Protein AF-A0A821KRT6-F1 (afdb_monomer)

Solvent-accessible surface area (backbone atoms only — not comparable to full-atom values): 7847 Å² total; per-residue (Å²): 135,76,73,65,63,66,62,57,63,78,70,37,69,64,59,55,32,53,51,30,45,53,56,35,72,54,85,72,50,73,68,55,50,52,53,50,56,75,49,37,82,81,49,46,85,54,36,66,43,65,67,27,35,55,18,51,53,44,36,50,54,53,40,45,73,77,43,44,87,40,69,76,49,34,55,54,50,50,51,45,51,51,52,55,52,44,36,37,49,70,65,33,62,65,54,58,58,54,59,61,62,64,67,74,78,72,84,89,86,88,85,86,85,86,82,83,89,85,83,87,85,81,87,83,79,89,130

Secondary structure (DSSP, 8-state):
--HHHHHHHTT-HHHHHHHHHHHHTS---HHHHHHHHHTGGGTGGGTTSHHHHHHHHHHHHHHHHHHTTSHHHHHHHHHHHHHHHHHHHHTTHHHHHHHHHHTTS-----------------PPPP-

Nearest PDB structures (foldseek):
  8q7e-assembly1_F  TM=4.252E-01  e=5.285E+00  Homo sapiens
  8q7e-assembly1_B  TM=4.252E-01  e=5.285E+00  Homo sapiens

Mean predicted aligned error: 15.29 Å

Sequence (127 aa):
YYYHHYFYFSNNPRLWRDLAYIMSKLTYNERALKGLLDHYNYYADKLVEDAVYESFITIVNNAKKNLGTKPDLKVVLDELSTRIEQARSSNGILIAVQQAQQKIKQQPKEKSIKTANAQMNFPKILN

Organism: NCBI:txid392032

Structure (mmCIF, N/CA/C/O backbone):
data_AF-A0A821KRT6-F1
#
_entry.id   AF-A0A821KRT6-F1
#
loop_
_atom_site.group_PDB
_atom_site.id
_atom_site.type_symbol
_atom_site.label_atom_id
_atom_site.label_alt_id
_atom_site.label_comp_id
_atom_site.label_asym_id
_atom_site.label_entity_id
_atom_site.label_seq_id
_atom_site.pdbx_PDB_ins_code
_atom_site.Cartn_x
_atom_site.Cartn_y
_atom_site.Cartn_z
_atom_site.occupancy
_atom_site.B_iso_or_equiv
_atom_site.auth_seq_id
_atom_site.auth_comp_id
_atom_site.auth_asym_id
_atom_site.auth_atom_id
_atom_site.pdbx_PDB_model_num
ATOM 1 N N . TYR A 1 1 ? 2.998 16.169 -33.081 1.00 44.19 1 TYR A N 1
ATOM 2 C CA . TYR A 1 1 ? 4.173 15.888 -32.227 1.00 44.19 1 TYR A CA 1
ATOM 3 C C . TYR A 1 1 ? 3.892 15.791 -30.717 1.00 44.19 1 TYR A C 1
ATOM 5 O O . TYR A 1 1 ? 4.835 15.553 -29.981 1.00 44.19 1 TYR A O 1
ATOM 13 N N . TYR A 1 2 ? 2.642 15.862 -30.224 1.00 50.50 2 TYR A N 1
ATOM 14 C CA . TYR A 1 2 ? 2.359 15.782 -28.771 1.00 50.50 2 TYR A CA 1
ATOM 15 C C . TYR A 1 2 ? 1.862 14.417 -28.254 1.00 50.50 2 TYR A C 1
ATOM 17 O O . TYR A 1 2 ? 1.809 14.206 -27.047 1.00 50.50 2 TYR A O 1
ATOM 25 N N . TYR A 1 3 ? 1.555 13.459 -29.134 1.00 45.00 3 TYR A N 1
ATOM 26 C CA . TYR A 1 3 ? 0.986 12.167 -28.719 1.00 45.00 3 TYR A CA 1
ATOM 27 C C . TYR A 1 3 ? 2.015 11.120 -28.279 1.00 45.00 3 TYR A C 1
ATOM 29 O O . TYR A 1 3 ? 1.645 10.137 -27.647 1.00 45.00 3 TYR A O 1
ATOM 37 N N . HIS A 1 4 ? 3.305 11.326 -28.558 1.00 53.06 4 HIS A N 1
ATOM 38 C CA . HIS A 1 4 ? 4.314 10.321 -28.218 1.00 53.06 4 HIS A CA 1
ATOM 39 C C . HIS A 1 4 ? 4.679 10.337 -26.725 1.00 53.06 4 HIS A C 1
ATOM 41 O O . HIS A 1 4 ? 5.008 9.298 -26.168 1.00 53.06 4 HIS A O 1
ATOM 47 N N . HIS A 1 5 ? 4.577 11.484 -26.043 1.00 51.84 5 HIS A N 1
ATOM 48 C CA . HIS A 1 5 ? 5.088 11.619 -24.674 1.00 51.84 5 HIS A CA 1
ATOM 49 C C . HIS A 1 5 ? 4.198 10.935 -23.619 1.00 51.84 5 HIS A C 1
ATOM 51 O O . HIS A 1 5 ? 4.715 10.327 -22.685 1.00 51.84 5 HIS A O 1
ATOM 57 N N . TYR A 1 6 ? 2.873 10.942 -23.802 1.00 49.44 6 TYR A N 1
ATOM 58 C CA . TYR A 1 6 ? 1.950 10.268 -22.880 1.00 49.44 6 TYR A CA 1
ATOM 59 C C . TYR A 1 6 ? 2.098 8.739 -22.907 1.00 49.44 6 TYR A C 1
ATOM 61 O O . TYR A 1 6 ? 1.937 8.092 -21.875 1.00 49.44 6 TYR A O 1
ATOM 69 N N . PHE A 1 7 ? 2.482 8.164 -24.052 1.00 43.84 7 PHE A N 1
ATOM 70 C CA . PHE A 1 7 ? 2.628 6.713 -24.207 1.00 43.84 7 PHE A CA 1
ATOM 71 C C . PHE A 1 7 ? 3.926 6.161 -23.583 1.00 43.84 7 PHE A C 1
ATOM 73 O O . PHE A 1 7 ? 3.967 5.016 -23.142 1.00 43.84 7 PHE A O 1
ATOM 80 N N . TYR A 1 8 ? 4.981 6.981 -23.472 1.00 49.69 8 TYR A N 1
ATOM 81 C CA . TYR A 1 8 ? 6.221 6.600 -22.771 1.00 49.69 8 TYR A CA 1
ATOM 82 C C . TYR A 1 8 ? 6.105 6.662 -21.239 1.00 49.69 8 TYR A C 1
ATOM 84 O O . TYR A 1 8 ? 6.893 6.023 -20.535 1.00 49.69 8 TYR A O 1
ATOM 92 N N . PHE A 1 9 ? 5.135 7.416 -20.712 1.00 48.56 9 PHE A N 1
ATOM 93 C CA . PHE A 1 9 ? 4.913 7.561 -19.271 1.00 48.56 9 PHE A CA 1
ATOM 94 C C . PHE A 1 9 ? 4.197 6.336 -18.678 1.00 48.56 9 PHE A C 1
ATOM 96 O O . PHE A 1 9 ? 4.500 5.905 -17.569 1.00 48.56 9 PHE A O 1
ATOM 103 N N . SER A 1 10 ? 3.298 5.718 -19.450 1.00 51.59 10 SER A N 1
ATOM 104 C CA . SER A 1 10 ? 2.490 4.562 -19.045 1.00 51.59 10 SER A CA 1
ATOM 105 C C . SER A 1 10 ? 3.191 3.207 -19.179 1.00 51.59 10 SER A C 1
ATOM 107 O O . SER A 1 10 ? 2.531 2.189 -19.034 1.00 51.59 10 SER A O 1
ATOM 109 N N . ASN A 1 11 ? 4.492 3.163 -19.480 1.00 56.19 11 ASN A N 1
ATOM 110 C CA . ASN A 1 11 ? 5.261 1.912 -19.566 1.00 56.19 11 ASN A CA 1
ATOM 111 C C . ASN A 1 11 ? 6.668 2.014 -18.958 1.00 56.19 11 ASN A C 1
ATOM 113 O O . ASN A 1 11 ? 7.521 1.165 -19.211 1.00 56.19 11 ASN A O 1
ATOM 117 N N . ASN A 1 12 ? 6.939 3.055 -18.163 1.00 68.75 12 ASN A N 1
ATOM 118 C CA . ASN A 1 12 ? 8.237 3.215 -17.516 1.00 68.75 12 ASN A CA 1
ATOM 119 C C . ASN A 1 12 ? 8.205 2.618 -16.098 1.00 68.75 12 ASN A C 1
ATOM 121 O O . ASN A 1 12 ? 7.735 3.289 -15.176 1.00 68.75 12 ASN A O 1
ATOM 125 N N . PRO A 1 13 ? 8.771 1.416 -15.870 1.00 70.44 13 PRO A N 1
ATOM 126 C CA . PRO A 1 13 ? 8.802 0.798 -14.542 1.00 70.44 13 PRO A CA 1
ATOM 127 C C . PRO A 1 13 ? 9.517 1.664 -13.500 1.00 70.44 13 PRO A C 1
ATOM 129 O O . PRO A 1 13 ? 9.224 1.575 -12.314 1.00 70.44 13 PRO A O 1
ATOM 132 N N . ARG A 1 14 ? 10.413 2.564 -13.929 1.00 80.06 14 ARG A N 1
ATOM 133 C CA . ARG A 1 14 ? 11.028 3.574 -13.055 1.00 80.06 14 ARG A CA 1
ATOM 134 C C . ARG A 1 14 ? 10.001 4.503 -12.408 1.00 80.06 14 ARG A C 1
ATOM 136 O O . ARG A 1 14 ? 10.026 4.645 -11.196 1.00 80.06 14 ARG A O 1
ATOM 143 N N . LEU A 1 15 ? 9.069 5.053 -13.185 1.00 83.25 15 LEU A N 1
ATOM 144 C CA . LEU A 1 15 ? 8.095 6.022 -12.678 1.00 83.25 15 LEU A CA 1
ATOM 145 C C . LEU A 1 15 ? 7.167 5.395 -11.640 1.00 83.25 15 LEU A C 1
ATOM 147 O O . LEU A 1 15 ? 6.909 5.997 -10.605 1.00 83.25 15 LEU A O 1
ATOM 151 N N . TRP A 1 16 ? 6.700 4.169 -11.881 1.00 82.12 16 TRP A N 1
ATOM 152 C CA . TRP A 1 16 ? 5.845 3.473 -10.918 1.00 82.12 16 TRP A CA 1
ATOM 153 C C . TRP A 1 16 ? 6.583 3.124 -9.630 1.00 82.12 16 TRP A C 1
ATOM 155 O O . TRP A 1 16 ? 6.000 3.246 -8.556 1.00 82.12 16 TRP A O 1
ATOM 165 N N . ARG A 1 17 ? 7.866 2.753 -9.716 1.00 86.38 17 ARG A N 1
ATOM 166 C CA . ARG A 1 17 ? 8.709 2.526 -8.534 1.00 86.38 17 ARG A CA 1
ATOM 167 C C . ARG A 1 17 ? 8.929 3.804 -7.739 1.00 86.38 17 ARG A C 1
ATOM 169 O O . ARG A 1 17 ? 8.757 3.786 -6.525 1.00 86.38 17 ARG A O 1
ATOM 176 N N . ASP A 1 18 ? 9.255 4.902 -8.411 1.00 89.06 18 ASP A N 1
ATOM 177 C CA . ASP A 1 18 ? 9.500 6.185 -7.753 1.00 89.06 18 ASP A CA 1
ATOM 178 C C . ASP A 1 18 ? 8.216 6.720 -7.100 1.00 89.06 18 ASP A C 1
ATOM 180 O O . ASP A 1 18 ? 8.238 7.160 -5.951 1.00 89.06 18 ASP A O 1
ATOM 184 N N . LEU A 1 19 ? 7.071 6.601 -7.782 1.00 88.56 19 LEU A N 1
ATOM 185 C CA . LEU A 1 19 ? 5.763 6.945 -7.220 1.00 88.56 19 LEU A CA 1
ATOM 186 C C . LEU A 1 19 ? 5.418 6.070 -6.012 1.00 88.56 19 LEU A C 1
ATOM 188 O O . LEU A 1 19 ? 5.033 6.607 -4.976 1.00 88.56 19 LEU A O 1
ATOM 192 N N . ALA A 1 20 ? 5.598 4.749 -6.102 1.00 89.62 20 ALA A N 1
ATOM 193 C CA . ALA A 1 20 ? 5.359 3.841 -4.981 1.00 89.62 20 ALA A CA 1
ATOM 194 C C . ALA A 1 20 ? 6.261 4.174 -3.783 1.00 89.62 20 ALA A C 1
ATOM 196 O O . ALA A 1 20 ? 5.797 4.220 -2.642 1.00 89.62 20 ALA A O 1
ATOM 197 N N . TYR A 1 21 ? 7.531 4.490 -4.041 1.00 90.62 21 TYR A N 1
ATOM 198 C CA . TYR A 1 21 ? 8.468 4.904 -3.008 1.00 90.62 21 TYR A CA 1
ATOM 199 C C . TYR A 1 21 ? 8.023 6.202 -2.329 1.00 90.62 21 TYR A C 1
ATOM 201 O O . TYR A 1 21 ? 7.981 6.256 -1.100 1.00 90.62 21 TYR A O 1
ATOM 209 N N . ILE A 1 22 ? 7.632 7.227 -3.095 1.00 91.62 22 ILE A N 1
ATOM 210 C CA . ILE A 1 22 ? 7.106 8.482 -2.538 1.00 91.62 22 ILE A CA 1
ATOM 211 C C . ILE A 1 22 ? 5.853 8.203 -1.706 1.00 91.62 22 ILE A C 1
ATOM 213 O O . ILE A 1 22 ? 5.759 8.683 -0.578 1.00 91.62 22 ILE A O 1
ATOM 217 N N . MET A 1 23 ? 4.935 7.372 -2.208 1.00 90.25 23 MET A N 1
ATOM 218 C CA . MET A 1 23 ? 3.738 6.960 -1.473 1.00 90.25 23 MET A CA 1
ATOM 219 C C . MET A 1 23 ? 4.087 6.293 -0.136 1.00 90.25 23 MET A C 1
ATOM 221 O O . MET A 1 23 ? 3.457 6.597 0.872 1.00 90.25 23 MET A O 1
ATOM 225 N N . SER A 1 24 ? 5.150 5.483 -0.072 1.00 91.75 24 SER A N 1
ATOM 226 C CA . SER A 1 24 ? 5.603 4.854 1.182 1.00 91.75 24 SER A CA 1
ATOM 227 C C . SER A 1 24 ? 6.064 5.826 2.268 1.00 91.75 24 SER A C 1
ATOM 229 O O . SER A 1 24 ? 6.056 5.482 3.453 1.00 91.75 24 SER A O 1
ATOM 231 N N . LYS A 1 25 ? 6.452 7.045 1.880 1.00 90.44 25 LYS A N 1
ATOM 232 C CA . LYS A 1 25 ? 6.880 8.111 2.795 1.00 90.44 25 LYS A CA 1
ATOM 233 C C . LYS A 1 25 ? 5.722 8.967 3.302 1.00 90.44 25 LYS A C 1
ATOM 235 O O . LYS A 1 25 ? 5.933 9.769 4.209 1.00 90.44 25 LYS A O 1
ATOM 240 N N . LEU A 1 26 ? 4.527 8.831 2.730 1.00 89.25 26 LEU A N 1
ATOM 241 C CA . LEU A 1 26 ? 3.364 9.609 3.139 1.00 89.25 26 LEU A CA 1
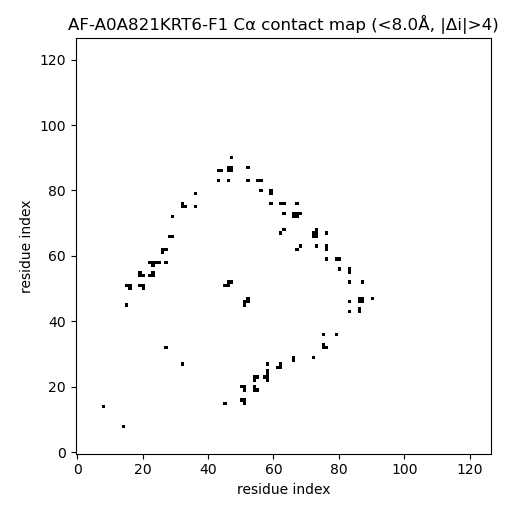ATOM 242 C C . LEU A 1 26 ? 2.760 9.061 4.435 1.00 89.25 26 LEU A C 1
ATOM 244 O O . LEU A 1 26 ? 2.714 7.853 4.676 1.00 89.25 26 LEU A O 1
ATOM 248 N N . THR A 1 27 ? 2.227 9.963 5.255 1.00 87.19 27 THR A N 1
ATOM 249 C CA . THR A 1 27 ? 1.431 9.593 6.428 1.00 87.19 27 THR A CA 1
ATOM 250 C C . THR A 1 27 ? -0.021 9.408 6.009 1.00 87.19 27 THR A C 1
ATOM 252 O O . THR A 1 27 ? -0.695 10.363 5.623 1.00 87.19 27 THR A O 1
ATOM 255 N N . TYR A 1 28 ? -0.519 8.179 6.099 1.00 88.00 28 TYR A N 1
ATOM 256 C CA . TYR A 1 28 ? -1.898 7.861 5.742 1.00 88.00 28 TYR A CA 1
ATOM 257 C C . TYR A 1 28 ? -2.848 8.207 6.887 1.00 88.00 28 TYR A C 1
ATOM 259 O O . TYR A 1 28 ? -2.579 7.909 8.049 1.00 88.00 28 TYR A O 1
ATOM 267 N N . ASN A 1 29 ? -3.977 8.821 6.539 1.00 89.19 29 ASN A N 1
ATOM 268 C CA . ASN A 1 29 ? -5.136 8.961 7.412 1.00 89.19 29 ASN A CA 1
ATOM 269 C C . ASN A 1 29 ? -6.227 7.962 6.988 1.00 89.19 29 ASN A C 1
ATOM 271 O O . ASN A 1 29 ? -6.100 7.273 5.977 1.00 89.19 29 ASN A O 1
ATOM 275 N N . GLU A 1 30 ? -7.316 7.892 7.748 1.00 89.00 30 GLU A N 1
ATOM 276 C CA . GLU A 1 30 ? -8.434 6.981 7.476 1.00 89.00 30 GLU A CA 1
ATOM 277 C C . GLU A 1 30 ? -8.989 7.101 6.049 1.00 89.00 30 GLU A C 1
ATOM 279 O O . GLU A 1 30 ? -9.192 6.093 5.372 1.00 89.00 30 GLU A O 1
ATOM 284 N N . ARG A 1 31 ? -9.196 8.331 5.568 1.00 90.19 31 ARG A N 1
ATOM 285 C CA . ARG A 1 31 ? -9.737 8.580 4.228 1.00 90.19 31 ARG A CA 1
ATOM 286 C C . ARG A 1 31 ? -8.767 8.130 3.139 1.00 90.19 31 ARG A C 1
ATOM 288 O O . ARG A 1 31 ? -9.192 7.528 2.160 1.00 90.19 31 ARG A O 1
ATOM 295 N N . ALA A 1 32 ? -7.478 8.408 3.318 1.00 90.25 32 ALA A N 1
ATOM 296 C CA . ALA A 1 32 ? -6.433 8.000 2.389 1.00 90.25 32 ALA A CA 1
ATOM 297 C C . ALA A 1 32 ? -6.294 6.474 2.335 1.00 90.25 32 ALA A C 1
ATOM 299 O O . ALA A 1 32 ? -6.100 5.926 1.257 1.00 90.25 32 ALA A O 1
ATOM 300 N N . LEU A 1 33 ? -6.429 5.787 3.473 1.00 89.69 33 LEU A N 1
ATOM 301 C CA . LEU A 1 33 ? -6.343 4.330 3.535 1.00 89.69 33 LEU A CA 1
ATOM 302 C C . LEU A 1 33 ? -7.533 3.652 2.840 1.00 89.69 33 LEU A C 1
ATOM 304 O O . LEU A 1 33 ? -7.336 2.741 2.042 1.00 89.69 33 LEU A O 1
ATOM 308 N N . LYS A 1 34 ? -8.756 4.130 3.102 1.00 90.19 34 LYS A N 1
ATOM 309 C CA . LYS A 1 34 ? -9.966 3.656 2.411 1.00 90.19 34 LYS A CA 1
ATOM 310 C C . LYS A 1 34 ? -9.864 3.902 0.905 1.00 90.19 34 LYS A C 1
ATOM 312 O O . LYS A 1 34 ? -10.019 2.974 0.124 1.00 90.19 34 LYS A O 1
ATOM 317 N N . GLY A 1 35 ? -9.452 5.108 0.509 1.00 90.88 35 GLY A N 1
ATOM 318 C CA . GLY A 1 35 ? -9.223 5.437 -0.897 1.00 90.88 35 GLY A CA 1
ATOM 319 C C . GLY A 1 35 ? -8.126 4.594 -1.556 1.00 90.88 35 GLY A C 1
ATOM 320 O O . GLY A 1 35 ? -8.238 4.285 -2.738 1.00 90.88 35 GLY A O 1
ATOM 321 N N . LEU A 1 36 ? -7.086 4.196 -0.816 1.00 90.31 36 LEU A N 1
ATOM 322 C CA . LEU A 1 36 ? -6.056 3.288 -1.321 1.00 90.31 36 LEU A CA 1
ATOM 323 C C . LEU A 1 36 ? -6.657 1.914 -1.646 1.00 90.31 36 LEU A C 1
ATOM 325 O O . LEU A 1 36 ? -6.413 1.386 -2.725 1.00 90.31 36 LEU A O 1
ATOM 329 N N . LEU A 1 37 ? -7.487 1.375 -0.749 1.00 90.62 37 LEU A N 1
ATOM 330 C CA . LEU A 1 37 ? -8.162 0.093 -0.948 1.00 90.62 37 LEU A CA 1
ATOM 331 C C . LEU A 1 37 ? -9.201 0.142 -2.083 1.00 90.62 37 LEU A C 1
ATOM 333 O O . LEU A 1 37 ? -9.228 -0.763 -2.918 1.00 90.62 37 LEU A O 1
ATOM 337 N N . ASP A 1 38 ? -10.007 1.204 -2.157 1.00 92.00 38 ASP A N 1
ATOM 338 C CA . ASP A 1 38 ? -11.049 1.379 -3.183 1.00 92.00 38 ASP A CA 1
ATOM 339 C C . ASP A 1 38 ? -10.464 1.385 -4.604 1.00 92.00 38 ASP A C 1
ATOM 341 O O . ASP A 1 38 ? -11.034 0.813 -5.534 1.00 92.00 38 ASP A O 1
ATOM 345 N N . HIS A 1 39 ? -9.284 1.988 -4.771 1.00 89.31 39 HIS A N 1
ATOM 346 C CA . HIS A 1 39 ? -8.594 2.091 -6.057 1.00 89.31 39 HIS A CA 1
ATOM 347 C C . HIS A 1 39 ? -7.549 0.988 -6.278 1.00 89.31 39 HIS A C 1
ATOM 349 O O . HIS A 1 39 ? -6.715 1.111 -7.177 1.00 89.31 39 HIS A O 1
ATOM 355 N N . TYR A 1 40 ? -7.595 -0.106 -5.511 1.00 87.94 40 TYR A N 1
ATOM 356 C CA . TYR A 1 40 ? -6.632 -1.208 -5.610 1.00 87.94 40 TYR A CA 1
ATOM 357 C C . TYR A 1 40 ? -6.428 -1.718 -7.045 1.00 87.94 40 TYR A C 1
ATOM 359 O O . TYR A 1 40 ? -5.297 -1.909 -7.493 1.00 87.94 40 TYR A O 1
ATOM 367 N N . ASN A 1 41 ? -7.516 -1.860 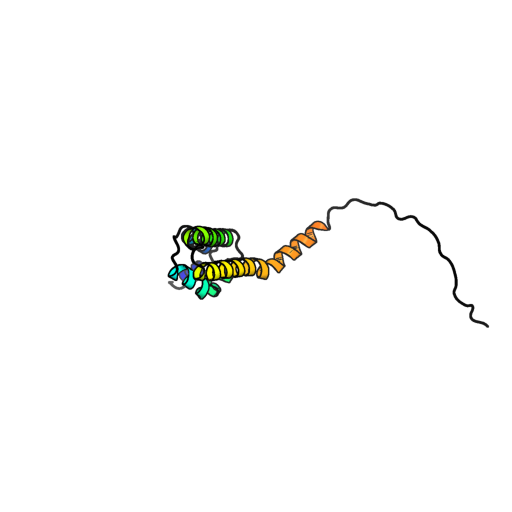-7.806 1.00 86.44 41 ASN A N 1
ATOM 368 C CA . ASN A 1 41 ? -7.483 -2.389 -9.172 1.00 86.44 41 ASN A CA 1
ATOM 369 C C . ASN A 1 41 ? -6.631 -1.549 -10.144 1.00 86.44 41 ASN A C 1
ATOM 371 O O . ASN A 1 41 ? -6.194 -2.073 -11.163 1.00 86.44 41 ASN A O 1
ATOM 375 N N . TYR A 1 42 ? -6.372 -0.270 -9.844 1.00 86.19 42 TYR A N 1
ATOM 376 C CA . TYR A 1 42 ? -5.578 0.611 -10.709 1.00 86.19 42 TYR A CA 1
ATOM 377 C C . TYR A 1 42 ? -4.069 0.378 -10.611 1.00 86.19 42 TYR A C 1
ATOM 379 O O . TYR A 1 42 ? -3.336 0.769 -11.517 1.00 86.19 42 TYR A O 1
ATOM 387 N N . TYR A 1 43 ? -3.601 -0.213 -9.511 1.00 85.44 43 TYR A N 1
ATOM 388 C CA . TYR A 1 43 ? -2.176 -0.443 -9.267 1.00 85.44 43 TYR A CA 1
ATOM 389 C C . TYR A 1 43 ? -1.837 -1.908 -8.975 1.00 85.44 43 TYR A C 1
ATOM 391 O O . TYR A 1 43 ? -0.658 -2.243 -8.863 1.00 85.44 43 TYR A O 1
ATOM 399 N N . ALA A 1 44 ? -2.841 -2.785 -8.867 1.00 86.75 44 ALA A N 1
ATOM 400 C CA . ALA A 1 44 ? -2.659 -4.208 -8.596 1.00 86.75 44 ALA A CA 1
ATOM 401 C C . ALA A 1 44 ? -1.704 -4.887 -9.590 1.00 86.75 44 ALA A C 1
ATOM 403 O O . ALA A 1 44 ? -0.894 -5.725 -9.202 1.00 86.75 44 ALA A O 1
ATOM 404 N N . ASP A 1 45 ? -1.740 -4.476 -10.858 1.00 83.81 45 ASP A N 1
ATOM 405 C CA . ASP A 1 45 ? -0.883 -5.012 -11.914 1.00 83.81 45 ASP A CA 1
ATOM 406 C C . ASP A 1 45 ? 0.599 -4.624 -11.757 1.00 83.81 45 ASP A C 1
ATOM 408 O O . ASP A 1 45 ? 1.479 -5.330 -12.246 1.00 83.81 45 ASP A O 1
ATOM 412 N N . LYS A 1 46 ? 0.894 -3.540 -11.028 1.00 84.06 46 LYS A N 1
ATOM 413 C CA . LYS A 1 46 ? 2.263 -3.079 -10.743 1.00 84.06 46 LYS A CA 1
ATOM 414 C C . LYS A 1 46 ? 2.874 -3.710 -9.490 1.00 84.06 46 LYS A C 1
ATOM 416 O O . LYS A 1 46 ? 4.083 -3.608 -9.308 1.00 84.06 46 LYS A O 1
ATOM 421 N N . LEU A 1 47 ? 2.082 -4.380 -8.647 1.00 84.69 47 LEU A N 1
ATOM 422 C CA . LEU A 1 47 ? 2.548 -5.012 -7.399 1.00 84.69 47 LEU A CA 1
ATOM 423 C C . LEU A 1 47 ? 3.422 -6.262 -7.615 1.00 84.69 47 LEU A C 1
ATOM 425 O O . LEU A 1 47 ? 3.960 -6.796 -6.650 1.00 84.69 47 LEU A O 1
ATOM 429 N N . VAL A 1 48 ? 3.577 -6.724 -8.861 1.00 80.94 48 VAL A N 1
ATOM 430 C CA . VAL A 1 48 ? 4.502 -7.813 -9.227 1.00 80.94 48 VAL A CA 1
ATOM 431 C C . VAL A 1 48 ? 5.963 -7.391 -9.057 1.00 80.94 48 VAL A C 1
ATOM 433 O O . VAL A 1 48 ? 6.819 -8.220 -8.765 1.00 80.94 48 VAL A O 1
ATOM 436 N N . GLU A 1 49 ? 6.253 -6.105 -9.248 1.00 83.12 49 GLU A N 1
ATOM 437 C CA . GLU A 1 49 ? 7.600 -5.560 -9.128 1.00 83.12 49 GLU A CA 1
ATOM 438 C C . GLU A 1 49 ? 8.013 -5.462 -7.658 1.00 83.12 49 GLU A C 1
ATOM 440 O O . GLU A 1 49 ? 7.357 -4.781 -6.865 1.00 83.12 49 GLU A O 1
ATOM 445 N N . ASP A 1 50 ? 9.151 -6.066 -7.307 1.00 84.19 50 ASP A N 1
ATOM 446 C CA . ASP A 1 50 ? 9.620 -6.157 -5.920 1.00 84.19 50 ASP A CA 1
ATOM 447 C C . ASP A 1 50 ? 9.703 -4.781 -5.241 1.00 84.19 50 ASP A C 1
ATOM 449 O O . ASP A 1 50 ? 9.193 -4.588 -4.143 1.00 84.19 50 ASP A O 1
ATOM 453 N N . ALA A 1 51 ? 10.270 -3.777 -5.914 1.00 85.88 51 ALA A N 1
ATOM 454 C CA . ALA A 1 51 ? 10.413 -2.434 -5.345 1.00 85.88 51 ALA A CA 1
ATOM 455 C C . ALA A 1 51 ? 9.063 -1.744 -5.060 1.00 85.88 51 ALA A C 1
ATOM 457 O O . ALA A 1 51 ? 8.940 -0.982 -4.095 1.00 85.88 51 ALA A O 1
ATOM 458 N N . VAL A 1 52 ? 8.050 -2.003 -5.894 1.00 88.31 52 VAL A N 1
ATOM 459 C CA . VAL A 1 52 ? 6.693 -1.480 -5.687 1.00 88.31 52 VAL A CA 1
ATOM 460 C C . VAL A 1 52 ? 6.068 -2.211 -4.505 1.00 88.31 52 VAL A C 1
ATOM 462 O O . VAL A 1 52 ? 5.602 -1.564 -3.571 1.00 88.31 52 VAL A O 1
ATOM 465 N N . TYR A 1 53 ? 6.139 -3.541 -4.492 1.00 89.62 53 TYR A N 1
ATOM 466 C CA . TYR A 1 53 ? 5.643 -4.362 -3.394 1.00 89.62 53 TYR A CA 1
ATOM 467 C C . TYR A 1 53 ? 6.217 -3.935 -2.033 1.00 89.62 53 TYR A C 1
ATOM 469 O O . TYR A 1 53 ? 5.455 -3.644 -1.112 1.00 89.62 53 TYR A O 1
ATOM 477 N N . GLU A 1 54 ? 7.542 -3.811 -1.914 1.00 90.25 54 GLU A N 1
ATOM 478 C CA . GLU A 1 54 ? 8.215 -3.402 -0.670 1.00 90.25 54 GLU A CA 1
ATOM 479 C C . GLU A 1 54 ? 7.744 -2.022 -0.182 1.00 90.25 54 GLU A C 1
ATOM 481 O O . GLU A 1 54 ? 7.541 -1.789 1.017 1.00 90.25 54 GLU A O 1
ATOM 486 N N . SER A 1 55 ? 7.497 -1.103 -1.119 1.00 92.62 55 SER A N 1
ATOM 487 C CA . SER A 1 55 ? 6.955 0.220 -0.808 1.00 92.62 55 SER A CA 1
ATOM 488 C C . SER A 1 55 ? 5.534 0.123 -0.239 1.00 92.62 55 SER A C 1
ATOM 490 O O . SER A 1 55 ? 5.227 0.770 0.762 1.00 92.62 55 SER A O 1
ATOM 492 N N . PHE A 1 56 ? 4.677 -0.729 -0.808 1.00 91.69 56 PHE A N 1
ATOM 493 C CA . PHE A 1 56 ? 3.312 -0.951 -0.318 1.00 91.69 56 PHE A CA 1
ATOM 494 C C . PHE A 1 56 ? 3.262 -1.689 1.025 1.00 91.69 56 PHE A C 1
ATOM 496 O O . PHE A 1 56 ? 2.473 -1.319 1.896 1.00 91.69 56 PHE A O 1
ATOM 503 N N . ILE A 1 57 ? 4.147 -2.658 1.258 1.00 91.69 57 ILE A N 1
ATOM 504 C CA . ILE A 1 57 ? 4.305 -3.282 2.579 1.00 91.69 57 IL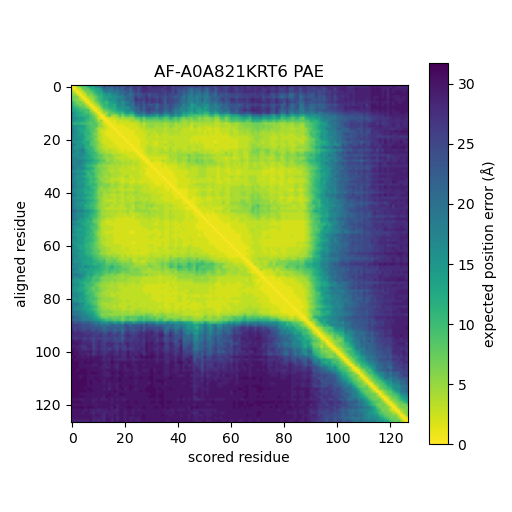E A CA 1
ATOM 505 C C . ILE A 1 57 ? 4.739 -2.248 3.621 1.00 91.69 57 ILE A C 1
ATOM 507 O O . ILE A 1 57 ? 4.217 -2.227 4.738 1.00 91.69 57 ILE A O 1
ATOM 511 N N . THR A 1 58 ? 5.631 -1.327 3.251 1.00 92.31 58 THR A N 1
ATOM 512 C CA . THR A 1 58 ? 6.029 -0.212 4.119 1.00 92.31 58 THR A CA 1
ATOM 513 C C . THR A 1 58 ? 4.840 0.691 4.467 1.00 92.31 58 THR A C 1
ATOM 515 O O . THR A 1 58 ? 4.671 1.038 5.639 1.00 92.31 58 THR A O 1
ATOM 518 N N . ILE A 1 59 ? 3.972 1.010 3.496 1.00 92.38 59 ILE A N 1
ATOM 519 C CA . ILE A 1 59 ? 2.724 1.762 3.729 1.00 92.38 59 ILE A CA 1
ATOM 520 C C . ILE A 1 59 ? 1.856 1.048 4.769 1.00 92.38 59 ILE A C 1
ATOM 522 O O . ILE A 1 59 ? 1.471 1.658 5.769 1.00 92.38 59 ILE A O 1
ATOM 526 N N . VAL A 1 60 ? 1.581 -0.245 4.564 1.00 91.38 60 VAL A N 1
ATOM 527 C CA . VAL A 1 60 ? 0.737 -1.047 5.465 1.00 91.38 60 VAL A CA 1
ATOM 528 C C . VAL A 1 60 ? 1.337 -1.100 6.869 1.00 91.38 60 VAL A C 1
ATOM 530 O O . VAL A 1 60 ? 0.621 -0.891 7.845 1.00 91.38 60 VAL A O 1
ATOM 533 N N . ASN A 1 61 ? 2.647 -1.312 6.996 1.00 91.38 61 ASN A N 1
ATOM 534 C CA . ASN A 1 61 ? 3.327 -1.369 8.290 1.00 91.38 61 ASN A CA 1
ATOM 535 C C . ASN A 1 61 ? 3.276 -0.031 9.039 1.00 91.38 61 ASN A C 1
ATOM 537 O O . ASN A 1 61 ? 3.011 -0.002 10.243 1.00 91.38 61 ASN A O 1
ATOM 541 N N . ASN A 1 62 ? 3.494 1.084 8.340 1.00 90.12 62 ASN A N 1
ATOM 542 C CA . ASN A 1 62 ? 3.405 2.419 8.929 1.00 90.12 62 ASN A CA 1
ATOM 543 C C . ASN A 1 62 ? 1.966 2.750 9.340 1.00 90.12 62 ASN A C 1
ATOM 545 O O . ASN A 1 62 ? 1.727 3.250 10.441 1.00 90.12 62 ASN A O 1
ATOM 549 N N . ALA A 1 63 ? 0.992 2.412 8.498 1.00 89.81 63 ALA A N 1
ATOM 550 C CA . ALA A 1 63 ? -0.415 2.611 8.805 1.00 89.81 63 ALA A CA 1
ATOM 551 C C . ALA A 1 6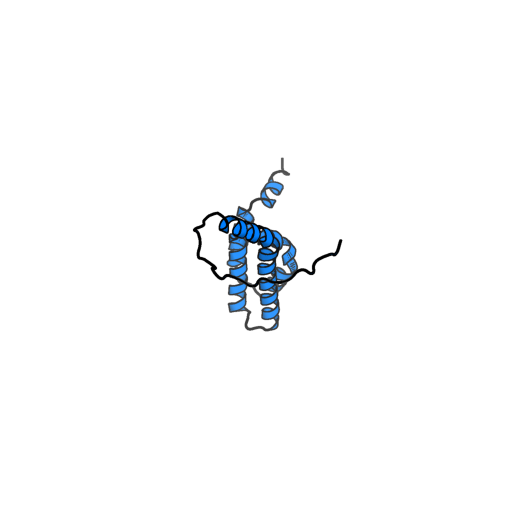3 ? -0.890 1.704 9.956 1.00 89.81 63 ALA A C 1
ATOM 553 O O . ALA A 1 63 ? -1.628 2.172 10.816 1.00 89.81 63 ALA A O 1
ATOM 554 N N . LYS A 1 64 ? -0.403 0.460 10.068 1.00 89.94 64 LYS A N 1
ATOM 555 C CA . LYS A 1 64 ? -0.657 -0.420 11.225 1.00 89.94 64 LYS A CA 1
ATOM 556 C C . LYS A 1 64 ? -0.145 0.182 12.532 1.00 89.94 64 LYS A C 1
ATOM 558 O O . LYS A 1 64 ? -0.865 0.148 13.525 1.00 89.94 64 LYS A O 1
ATOM 563 N N . LYS A 1 65 ? 1.042 0.795 12.531 1.00 88.00 65 LYS A N 1
ATOM 564 C CA . LYS A 1 65 ? 1.587 1.484 13.716 1.00 88.00 65 LYS A CA 1
ATOM 565 C C . LYS A 1 65 ? 0.749 2.696 14.131 1.00 88.00 65 LYS A C 1
ATOM 567 O O . LYS A 1 65 ? 0.508 2.885 15.317 1.00 88.00 65 LYS A O 1
ATOM 572 N N . ASN A 1 66 ? 0.293 3.493 13.165 1.00 86.56 66 ASN A N 1
ATOM 573 C CA . ASN A 1 66 ? -0.372 4.772 13.442 1.00 86.56 66 ASN A CA 1
ATOM 574 C C . ASN A 1 66 ? -1.894 4.654 13.630 1.00 86.56 66 ASN A C 1
ATOM 576 O O . ASN A 1 66 ? -2.492 5.437 14.363 1.00 86.56 66 ASN A O 1
ATOM 580 N N . LEU A 1 67 ? -2.532 3.707 12.939 1.00 86.44 67 LEU A N 1
ATOM 581 C CA . LEU A 1 67 ? -3.989 3.589 12.819 1.00 86.44 67 LEU A CA 1
ATOM 582 C C . LEU A 1 67 ? -4.530 2.224 13.267 1.00 86.44 67 LEU A C 1
ATOM 584 O O . LEU A 1 67 ? -5.742 2.079 13.410 1.00 86.44 67 LEU A O 1
ATOM 588 N N . GLY A 1 68 ? -3.667 1.234 13.521 1.00 79.12 68 GLY A N 1
ATOM 589 C CA . GLY A 1 68 ? -4.066 -0.135 13.878 1.00 79.12 68 GLY A CA 1
ATOM 590 C C . GLY A 1 68 ? -4.721 -0.287 15.254 1.00 79.12 68 GLY A C 1
ATOM 591 O O . GLY A 1 68 ? -5.195 -1.371 15.586 1.00 79.12 68 GLY A O 1
ATOM 592 N N . THR A 1 69 ? -4.779 0.785 16.047 1.00 84.31 69 THR A N 1
ATOM 593 C CA . THR A 1 69 ? -5.541 0.843 17.303 1.00 84.31 69 THR A CA 1
ATOM 594 C C . THR A 1 69 ? -7.047 0.980 17.069 1.00 84.31 69 THR A C 1
ATOM 596 O O . THR A 1 69 ? -7.829 0.637 17.953 1.00 84.31 69 THR A O 1
ATOM 599 N N . LYS A 1 70 ? -7.472 1.451 15.886 1.00 86.81 70 LYS A N 1
ATOM 600 C CA . LYS A 1 70 ? -8.889 1.571 15.524 1.00 86.81 70 LYS A CA 1
ATOM 601 C C . LYS A 1 70 ? -9.376 0.278 14.856 1.00 86.81 70 LYS A C 1
ATOM 603 O O . LYS A 1 70 ? -8.819 -0.094 13.821 1.00 86.81 70 LYS A O 1
ATOM 608 N N . PRO A 1 71 ? -10.424 -0.382 15.383 1.00 85.19 71 PRO A N 1
ATOM 609 C CA . PRO A 1 71 ? -10.896 -1.663 14.855 1.00 85.19 71 PRO A CA 1
ATOM 610 C C . PRO A 1 71 ? -11.355 -1.564 13.394 1.00 85.19 71 PRO A C 1
ATOM 612 O O . PRO A 1 71 ? -10.955 -2.396 12.585 1.00 85.19 71 PRO A O 1
ATOM 615 N N . ASP A 1 72 ? -12.073 -0.499 13.022 1.00 85.75 72 ASP A N 1
ATOM 616 C CA . ASP A 1 72 ? -12.546 -0.290 11.644 1.00 85.75 72 ASP A CA 1
ATOM 617 C C . ASP A 1 72 ? -11.395 -0.188 10.634 1.00 85.75 72 ASP A C 1
ATOM 619 O O . ASP A 1 72 ? -11.473 -0.702 9.521 1.00 85.75 72 ASP A O 1
ATOM 623 N N . LEU A 1 73 ? -10.290 0.454 11.025 1.00 88.62 73 LEU A N 1
ATOM 624 C CA . LEU A 1 73 ? -9.122 0.615 10.156 1.00 88.62 73 LEU A CA 1
ATOM 625 C C . LEU A 1 73 ? -8.245 -0.624 10.136 1.00 88.62 73 LEU A C 1
ATOM 627 O O . LEU A 1 73 ? -7.597 -0.885 9.127 1.00 88.62 73 LEU A O 1
ATOM 631 N N . LYS A 1 74 ? -8.237 -1.402 11.218 1.00 88.00 74 LYS A N 1
ATOM 632 C CA . LYS A 1 74 ? -7.546 -2.687 11.253 1.00 88.00 74 LYS A CA 1
ATOM 633 C C . LYS A 1 74 ? -8.112 -3.643 10.204 1.00 88.00 74 LYS A C 1
ATOM 635 O O . LYS A 1 74 ? -7.327 -4.255 9.491 1.00 88.00 74 LYS A O 1
ATOM 640 N N . VAL A 1 75 ? -9.437 -3.697 10.047 1.00 89.56 75 VAL A N 1
ATOM 641 C CA . VAL A 1 75 ? -10.086 -4.505 8.998 1.00 89.56 75 VAL A CA 1
ATOM 642 C C . VAL A 1 75 ? -9.623 -4.067 7.605 1.00 89.56 75 VAL A C 1
ATOM 644 O O . VAL A 1 75 ? -9.180 -4.901 6.822 1.00 89.56 75 VAL A O 1
ATOM 647 N N . VAL A 1 76 ? -9.627 -2.758 7.328 1.00 90.00 76 VAL A N 1
ATOM 648 C CA . VAL A 1 76 ? -9.150 -2.199 6.046 1.00 90.00 76 VAL A CA 1
ATOM 649 C C . VAL A 1 76 ? -7.666 -2.513 5.810 1.00 90.00 76 VAL A C 1
ATOM 651 O O . VAL A 1 76 ? -7.273 -2.850 4.696 1.00 90.00 76 VAL A O 1
ATOM 654 N N . LEU A 1 77 ? -6.829 -2.418 6.847 1.00 90.50 77 LEU A N 1
ATOM 655 C CA . LEU A 1 77 ? -5.395 -2.717 6.767 1.00 90.50 77 LEU A CA 1
ATOM 656 C C . LEU A 1 77 ? -5.115 -4.192 6.503 1.00 90.50 77 LEU A C 1
ATOM 658 O O . LEU A 1 77 ? -4.206 -4.508 5.734 1.00 90.50 77 LEU A O 1
ATOM 662 N N . ASP A 1 78 ? -5.854 -5.080 7.158 1.00 89.81 78 ASP A N 1
ATOM 663 C CA . ASP A 1 78 ? -5.701 -6.516 6.972 1.00 89.81 78 ASP A CA 1
ATOM 664 C C . ASP A 1 78 ? -6.198 -6.929 5.582 1.00 89.81 78 ASP A C 1
ATOM 666 O O . ASP A 1 78 ? -5.485 -7.645 4.882 1.00 89.81 78 ASP A O 1
ATOM 670 N N . GLU A 1 79 ? -7.318 -6.375 5.109 1.00 91.75 79 GLU A N 1
ATOM 671 C CA . GLU A 1 79 ? -7.794 -6.595 3.741 1.00 91.75 79 GLU A CA 1
ATOM 672 C C . GLU A 1 79 ? -6.794 -6.091 2.690 1.00 91.75 79 GLU A C 1
ATOM 674 O O . GLU A 1 79 ? -6.448 -6.820 1.757 1.00 91.75 79 GLU A O 1
ATOM 679 N N . LEU A 1 80 ? -6.275 -4.869 2.850 1.00 90.38 80 LEU A N 1
ATOM 680 C CA . LEU A 1 80 ? -5.260 -4.313 1.956 1.00 90.38 80 LEU A CA 1
ATOM 681 C C . LEU A 1 80 ? -4.005 -5.198 1.922 1.00 90.38 80 LEU A C 1
ATOM 683 O O . LEU A 1 80 ? -3.482 -5.481 0.845 1.00 90.38 80 LEU A O 1
ATO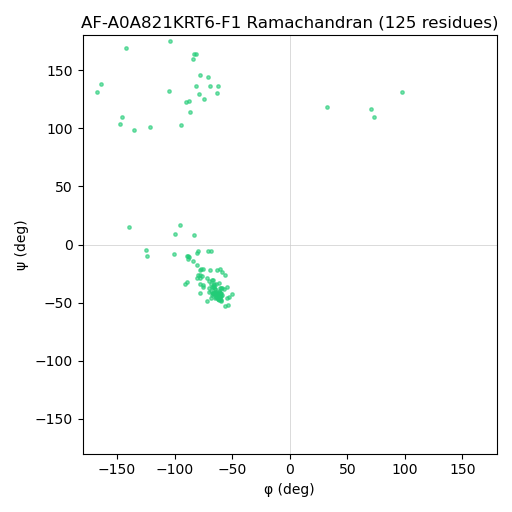M 687 N N . SER A 1 81 ? -3.551 -5.674 3.085 1.00 89.69 81 SER A N 1
ATOM 688 C CA . SER A 1 81 ? -2.411 -6.589 3.200 1.00 89.69 81 SER A CA 1
ATOM 689 C C . SER A 1 81 ? -2.663 -7.900 2.454 1.00 89.69 81 SER A C 1
ATOM 691 O O . SER A 1 81 ? -1.796 -8.352 1.708 1.00 89.69 81 SER A O 1
ATOM 693 N N . THR A 1 82 ? -3.848 -8.495 2.613 1.00 90.06 82 THR A N 1
ATOM 694 C CA . THR A 1 82 ? -4.232 -9.722 1.907 1.00 90.06 82 THR A CA 1
ATOM 695 C C . THR A 1 82 ? -4.271 -9.510 0.398 1.00 90.06 82 THR A C 1
ATOM 697 O O . THR A 1 82 ? -3.736 -10.334 -0.338 1.00 90.06 82 THR A O 1
ATOM 700 N N . ARG A 1 83 ? -4.840 -8.400 -0.082 1.00 88.88 83 ARG A N 1
ATOM 701 C CA . ARG A 1 83 ? -4.884 -8.094 -1.519 1.00 88.88 83 ARG A CA 1
ATOM 702 C C . ARG A 1 83 ? -3.490 -7.864 -2.108 1.00 88.88 83 ARG A C 1
ATOM 704 O O . ARG A 1 83 ? -3.221 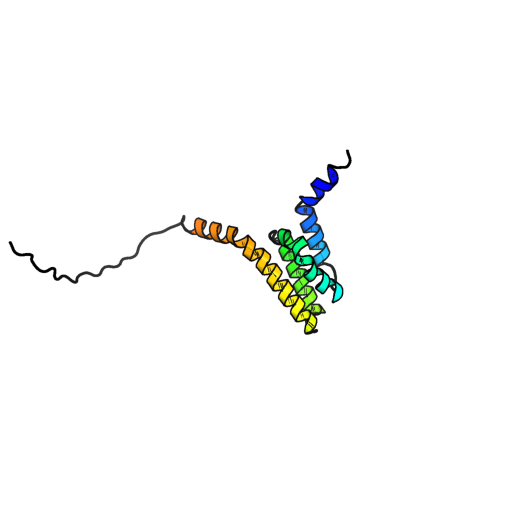-8.291 -3.229 1.00 88.88 83 ARG A O 1
ATOM 711 N N . ILE A 1 84 ? -2.585 -7.214 -1.376 1.00 88.94 84 ILE A N 1
ATOM 712 C CA . ILE A 1 84 ? -1.194 -7.024 -1.821 1.00 88.94 84 ILE A CA 1
ATOM 713 C C . ILE A 1 84 ? -0.477 -8.377 -1.953 1.00 88.94 84 ILE A C 1
ATOM 715 O O . ILE A 1 84 ? 0.145 -8.643 -2.982 1.00 88.94 84 ILE A O 1
ATOM 719 N N . GLU A 1 85 ? -0.632 -9.262 -0.967 1.00 86.12 85 GLU A N 1
ATOM 720 C CA . GLU A 1 85 ? -0.068 -10.618 -1.008 1.00 86.12 85 GLU A CA 1
ATOM 721 C C . GLU A 1 85 ? -0.674 -11.457 -2.146 1.00 86.12 85 GLU A C 1
ATOM 723 O O . GLU A 1 85 ? 0.033 -12.157 -2.871 1.00 86.12 85 GLU A O 1
ATOM 728 N N . GLN A 1 86 ? -1.988 -11.345 -2.364 1.00 84.75 86 GLN A N 1
ATOM 729 C CA . GLN A 1 86 ? -2.687 -12.012 -3.460 1.00 84.75 86 GLN A CA 1
ATOM 730 C C . GLN A 1 86 ? -2.255 -11.507 -4.836 1.00 84.75 86 GLN A C 1
ATOM 732 O O . GLN A 1 86 ? -2.171 -12.326 -5.745 1.00 84.75 86 GLN A O 1
ATOM 737 N N . ALA A 1 87 ? -1.956 -10.216 -5.018 1.00 82.31 87 ALA A N 1
ATOM 738 C CA . ALA A 1 87 ? -1.390 -9.724 -6.279 1.00 82.31 87 ALA A CA 1
ATOM 739 C C . ALA A 1 87 ? -0.030 -10.367 -6.565 1.00 82.31 87 ALA A C 1
ATOM 741 O O . ALA A 1 87 ? 0.225 -10.804 -7.689 1.00 82.31 87 ALA A O 1
ATOM 742 N N . ARG A 1 88 ? 0.821 -10.486 -5.537 1.00 75.06 88 ARG A N 1
ATOM 743 C CA . ARG A 1 88 ? 2.131 -11.133 -5.670 1.00 75.06 88 ARG A CA 1
ATOM 744 C C . ARG A 1 88 ? 2.002 -12.637 -5.921 1.00 75.06 88 ARG A C 1
ATOM 746 O O . ARG A 1 88 ? 2.714 -13.177 -6.760 1.00 75.06 88 ARG A O 1
ATOM 753 N N . SER A 1 89 ? 1.062 -13.300 -5.249 1.00 71.75 89 SER A N 1
ATOM 754 C CA . SER A 1 89 ? 0.836 -14.749 -5.341 1.00 71.75 89 SER A CA 1
ATOM 755 C C . SER A 1 89 ? 0.083 -15.181 -6.604 1.00 71.75 89 SER A C 1
ATOM 757 O O . SER A 1 89 ? 0.470 -16.158 -7.241 1.00 71.75 89 SER A O 1
ATOM 759 N N . SER A 1 90 ? -0.957 -14.448 -7.015 1.00 60.16 90 SER A N 1
ATOM 760 C CA . SER A 1 90 ? -1.758 -14.758 -8.214 1.00 60.16 90 SER A CA 1
ATOM 761 C C . SER A 1 90 ? -0.934 -14.610 -9.491 1.00 60.16 90 SER A C 1
ATOM 763 O O . SER A 1 90 ? -1.065 -15.425 -10.401 1.00 60.16 90 SER A O 1
ATOM 765 N N . ASN A 1 91 ? -0.002 -13.652 -9.525 1.00 53.66 91 ASN A N 1
ATOM 766 C CA . ASN A 1 91 ? 0.987 -13.545 -10.602 1.00 53.66 91 ASN A CA 1
ATOM 767 C C . ASN A 1 91 ? 2.260 -14.380 -10.324 1.00 53.66 91 ASN A C 1
ATOM 769 O O . ASN A 1 91 ? 3.080 -14.592 -11.216 1.00 53.66 91 ASN A O 1
ATOM 773 N N . GLY A 1 92 ? 2.404 -14.908 -9.104 1.00 46.03 92 GLY A N 1
ATOM 774 C CA . GLY A 1 92 ? 3.516 -15.734 -8.621 1.00 46.03 92 GLY A CA 1
ATOM 775 C C . GLY A 1 92 ? 3.455 -17.213 -9.020 1.00 46.03 92 GLY A C 1
ATOM 776 O O . GLY A 1 92 ? 4.454 -17.922 -8.861 1.00 46.03 92 GLY A O 1
ATOM 777 N N . ILE A 1 93 ? 2.354 -17.682 -9.625 1.00 50.44 93 ILE A N 1
ATOM 778 C CA . ILE A 1 93 ? 2.281 -19.021 -10.247 1.00 50.44 93 ILE A CA 1
ATOM 779 C C . ILE A 1 93 ? 3.389 -19.203 -11.309 1.00 50.44 93 ILE A C 1
ATOM 781 O O . ILE A 1 93 ? 3.868 -20.316 -11.520 1.00 50.44 93 ILE A O 1
ATOM 785 N N . LEU A 1 94 ? 3.888 -18.121 -11.918 1.00 49.62 94 LEU A N 1
ATOM 786 C CA . LEU A 1 94 ? 4.982 -18.180 -12.895 1.00 49.62 94 LEU A CA 1
ATOM 787 C C . LEU A 1 94 ? 6.372 -18.396 -12.262 1.00 49.62 94 LEU A C 1
ATOM 789 O O . LEU A 1 94 ? 7.242 -18.989 -12.901 1.00 49.62 94 LEU A O 1
ATOM 793 N N . ILE A 1 95 ? 6.592 -17.986 -11.006 1.00 48.53 95 ILE A N 1
ATOM 794 C 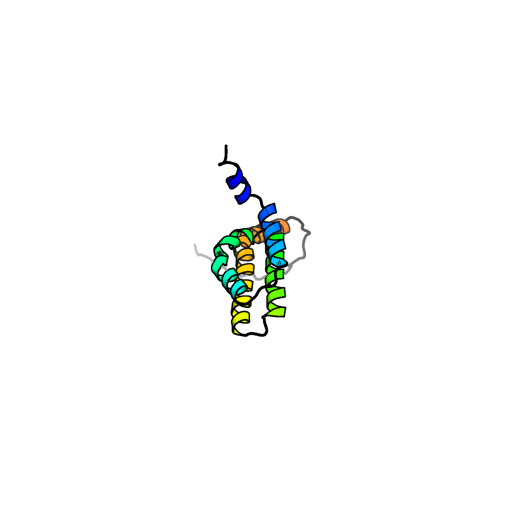CA . ILE A 1 95 ? 7.918 -18.061 -10.361 1.00 48.53 95 ILE A CA 1
ATOM 795 C C . ILE A 1 95 ? 8.105 -19.386 -9.603 1.00 48.53 95 ILE A C 1
ATOM 797 O O . ILE A 1 95 ? 9.195 -19.965 -9.628 1.00 48.53 95 ILE A O 1
ATOM 801 N N . ALA A 1 96 ? 7.041 -19.949 -9.017 1.00 45.94 96 ALA A N 1
ATOM 802 C CA . ALA A 1 96 ? 7.105 -21.263 -8.365 1.00 45.94 96 ALA A CA 1
ATOM 803 C C . ALA A 1 96 ? 7.387 -22.410 -9.363 1.00 45.94 96 ALA A C 1
ATOM 805 O O . ALA A 1 96 ? 8.132 -23.342 -9.046 1.00 45.94 96 ALA A O 1
ATOM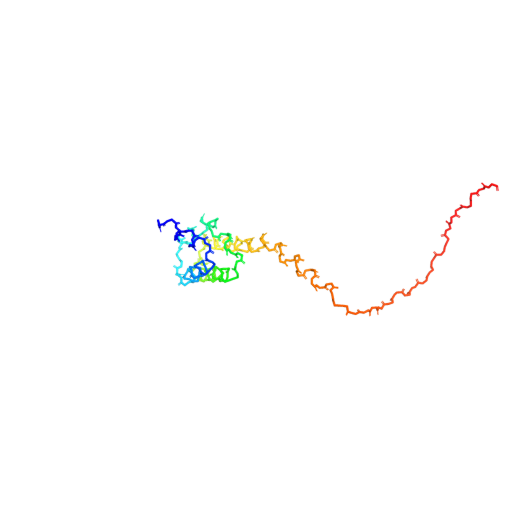 806 N N . VAL A 1 97 ? 6.873 -22.316 -10.598 1.00 51.38 97 VAL A N 1
ATOM 807 C CA . VAL A 1 97 ? 7.129 -23.301 -11.669 1.00 51.38 97 VAL A CA 1
ATOM 808 C C . VAL A 1 97 ? 8.592 -23.268 -12.141 1.00 51.38 97 VAL A C 1
ATOM 810 O O . VAL A 1 97 ? 9.167 -24.319 -12.422 1.00 51.38 97 VAL A O 1
ATOM 813 N N . GLN A 1 98 ? 9.245 -22.100 -12.158 1.00 48.22 98 GLN A N 1
ATOM 814 C CA . GLN A 1 98 ? 10.658 -21.981 -12.553 1.00 48.22 98 GLN A CA 1
ATOM 815 C C . GLN A 1 98 ? 11.625 -22.480 -11.465 1.00 48.22 98 GLN A C 1
ATOM 817 O O . GLN A 1 98 ? 12.621 -23.138 -11.777 1.00 48.22 98 GLN A O 1
ATOM 822 N N . GLN A 1 99 ? 11.318 -22.247 -10.184 1.00 48.66 99 GLN A N 1
ATOM 823 C CA . GLN A 1 99 ? 12.148 -22.725 -9.067 1.00 48.66 99 GLN A CA 1
ATOM 824 C C . GLN A 1 99 ? 12.053 -24.248 -8.864 1.00 48.66 99 GLN A C 1
ATOM 826 O O . GLN A 1 99 ? 13.031 -24.879 -8.453 1.00 48.66 99 GLN A O 1
ATOM 831 N N . ALA A 1 100 ? 10.917 -24.863 -9.213 1.00 51.62 100 ALA A N 1
ATOM 832 C CA . ALA A 1 100 ? 10.763 -26.318 -9.212 1.00 51.62 100 ALA A CA 1
ATOM 833 C C . ALA A 1 100 ? 11.577 -27.010 -10.328 1.00 51.62 100 ALA A C 1
ATOM 835 O O . ALA A 1 100 ? 12.079 -28.114 -10.125 1.00 51.62 100 ALA A O 1
ATOM 836 N N . GLN A 1 101 ? 11.784 -26.359 -11.481 1.00 52.12 101 GLN A N 1
ATOM 837 C CA . GLN A 1 101 ? 12.550 -26.926 -12.603 1.00 52.12 101 GLN A CA 1
ATOM 838 C C . GLN A 1 101 ? 14.076 -26.835 -12.417 1.00 52.12 101 GLN A C 1
ATOM 840 O O . GLN A 1 101 ? 14.812 -27.680 -12.930 1.00 52.12 101 GLN A O 1
ATOM 845 N N . GLN A 1 102 ? 14.577 -25.862 -11.648 1.00 48.88 102 GLN A N 1
ATOM 846 C CA . GLN A 1 102 ? 16.022 -25.705 -11.416 1.00 48.88 102 GLN A CA 1
ATOM 847 C C . GLN A 1 102 ? 16.585 -26.652 -10.340 1.00 48.88 102 GLN A C 1
ATOM 849 O O . GLN A 1 102 ? 17.784 -26.927 -10.340 1.00 48.88 102 GLN A O 1
ATOM 854 N N . LYS A 1 103 ? 15.739 -27.243 -9.484 1.00 43.62 103 LYS A N 1
ATOM 855 C CA . LYS A 1 103 ? 16.164 -28.232 -8.472 1.00 43.62 103 LYS A CA 1
ATOM 856 C C . LYS A 1 103 ? 16.385 -29.658 -9.007 1.00 43.62 103 LYS A C 1
ATOM 858 O O . LYS A 1 103 ? 16.887 -30.494 -8.267 1.00 43.62 103 LYS A O 1
ATOM 863 N N . ILE A 1 104 ? 16.079 -29.954 -10.276 1.00 47.50 104 ILE A N 1
ATOM 864 C CA . ILE A 1 104 ? 16.236 -31.312 -10.851 1.00 47.50 104 ILE A CA 1
ATOM 865 C C . ILE A 1 104 ? 17.643 -31.550 -11.456 1.00 47.50 104 ILE A C 1
ATOM 867 O O . ILE A 1 104 ? 18.003 -32.687 -11.752 1.00 47.50 104 ILE A O 1
ATOM 871 N N . LYS A 1 105 ? 18.496 -30.524 -11.611 1.00 48.69 105 LYS A N 1
ATOM 872 C CA . LYS A 1 105 ? 19.776 -30.648 -12.347 1.00 48.69 105 LYS A CA 1
ATOM 873 C C . LYS A 1 105 ? 21.062 -30.838 -11.521 1.00 48.69 105 LYS A C 1
ATOM 875 O O . LYS A 1 105 ? 22.132 -30.832 -12.120 1.00 48.69 105 LYS A O 1
ATOM 880 N N . GLN A 1 106 ? 21.018 -31.067 -10.204 1.00 42.12 106 GLN A N 1
ATOM 881 C CA . GLN A 1 106 ? 22.233 -31.410 -9.432 1.00 42.12 106 GLN A CA 1
ATOM 882 C C . GLN A 1 106 ? 21.974 -32.588 -8.466 1.00 42.12 106 GLN A C 1
ATOM 884 O O . GLN A 1 106 ? 21.391 -32.415 -7.401 1.00 42.12 106 GLN A O 1
ATOM 889 N N . GLN A 1 107 ? 22.371 -33.799 -8.888 1.00 39.56 107 GLN A N 1
ATOM 890 C CA . GLN A 1 107 ? 22.339 -35.072 -8.133 1.00 39.56 107 GLN A CA 1
ATOM 891 C C . GLN A 1 107 ? 23.570 -35.236 -7.209 1.00 39.56 107 GLN A C 1
ATOM 893 O O . GLN A 1 107 ? 24.584 -34.578 -7.448 1.00 39.56 107 GLN A O 1
ATOM 898 N N . PRO A 1 108 ? 23.547 -36.167 -6.224 1.00 39.72 108 PRO A N 1
ATOM 899 C CA . PRO A 1 108 ? 24.192 -37.479 -6.435 1.00 39.72 108 PRO A CA 1
ATOM 900 C C . PRO A 1 108 ? 23.458 -38.711 -5.831 1.00 39.72 108 PRO A C 1
ATOM 902 O O . PRO A 1 108 ? 22.494 -38.603 -5.082 1.00 39.72 108 PRO A O 1
ATOM 905 N N . LYS A 1 109 ? 23.946 -39.895 -6.234 1.00 35.94 109 LYS A N 1
ATOM 906 C CA . LYS A 1 109 ? 23.385 -41.264 -6.219 1.00 35.94 109 LYS A CA 1
ATOM 907 C C . LYS A 1 109 ? 23.231 -41.979 -4.846 1.00 35.94 109 LYS A C 1
ATOM 909 O O . LYS A 1 109 ? 24.128 -41.925 -4.016 1.00 35.94 109 LYS A O 1
ATOM 914 N N . GLU A 1 110 ? 22.139 -42.761 -4.746 1.00 38.72 110 GLU A N 1
ATOM 915 C CA . GLU A 1 110 ? 22.034 -44.188 -4.324 1.00 38.72 110 GLU A CA 1
ATOM 916 C C . GLU A 1 110 ? 22.260 -44.630 -2.854 1.00 38.72 110 GLU A C 1
ATOM 918 O O . GLU A 1 110 ? 23.387 -44.631 -2.370 1.00 38.72 110 GLU A O 1
ATOM 923 N N . LYS A 1 111 ? 21.202 -45.176 -2.204 1.00 32.94 111 LYS A N 1
ATOM 924 C CA . LYS A 1 111 ? 21.278 -46.249 -1.176 1.00 32.94 111 LYS A CA 1
ATOM 925 C C . LYS A 1 111 ? 20.048 -47.187 -1.192 1.00 32.94 111 LYS A C 1
ATOM 927 O O . LYS A 1 111 ? 18.977 -46.837 -0.717 1.00 32.94 111 LYS A O 1
ATOM 932 N N . SER A 1 112 ? 20.266 -48.382 -1.748 1.00 44.47 112 SER A N 1
ATOM 933 C CA . SER A 1 112 ? 19.767 -49.719 -1.364 1.00 44.47 112 SER A CA 1
ATOM 934 C C . SER A 1 112 ? 18.377 -49.903 -0.722 1.00 44.47 112 SER A C 1
ATOM 936 O O . SER A 1 112 ? 18.200 -49.620 0.461 1.00 44.47 112 SER A O 1
ATOM 938 N N . ILE A 1 113 ? 17.501 -50.652 -1.404 1.00 41.00 113 ILE A N 1
ATOM 939 C CA . ILE A 1 113 ? 16.621 -51.620 -0.727 1.00 41.00 113 ILE A CA 1
ATOM 940 C C . ILE A 1 113 ? 16.901 -53.005 -1.314 1.00 41.00 113 ILE A C 1
ATOM 942 O O . ILE A 1 113 ? 16.458 -53.358 -2.402 1.00 41.00 113 ILE A O 1
ATOM 946 N N . LYS A 1 114 ? 17.677 -53.786 -0.558 1.00 47.69 114 LYS A N 1
ATOM 947 C CA . LYS A 1 114 ? 17.584 -55.245 -0.555 1.00 47.69 114 LYS A CA 1
ATOM 948 C C . LYS A 1 114 ? 16.371 -55.582 0.315 1.00 47.69 114 LYS A C 1
ATOM 950 O O . LYS A 1 114 ? 16.319 -55.086 1.434 1.00 47.69 114 LYS A O 1
ATOM 955 N N . THR A 1 115 ? 15.442 -56.406 -0.160 1.00 34.03 115 THR A N 1
ATOM 956 C CA . THR A 1 115 ? 14.886 -57.561 0.575 1.00 34.03 115 THR A CA 1
ATOM 957 C C . THR A 1 115 ? 14.094 -58.407 -0.415 1.00 34.03 115 THR A C 1
ATOM 959 O O . THR A 1 115 ? 13.319 -57.907 -1.223 1.00 34.03 115 THR A O 1
ATOM 962 N N . ALA A 1 116 ? 14.389 -59.695 -0.369 1.00 34.69 116 ALA A N 1
ATOM 963 C CA . ALA A 1 116 ? 13.905 -60.737 -1.238 1.00 34.69 116 ALA A CA 1
ATOM 964 C C . ALA A 1 116 ? 12.527 -61.282 -0.802 1.00 34.69 116 ALA A C 1
ATOM 966 O O . ALA A 1 116 ? 12.181 -61.234 0.373 1.00 34.69 116 ALA A O 1
ATOM 967 N N . ASN A 1 117 ? 11.858 -61.914 -1.770 1.00 39.31 117 ASN A N 1
ATOM 968 C CA . ASN A 1 117 ? 10.995 -63.098 -1.657 1.00 39.31 117 ASN A CA 1
ATOM 969 C C . ASN A 1 117 ? 9.598 -62.991 -1.015 1.00 39.31 117 ASN A C 1
ATOM 971 O O . ASN A 1 117 ? 9.443 -63.050 0.199 1.00 39.31 117 ASN A O 1
ATOM 975 N N . ALA A 1 118 ? 8.578 -63.113 -1.872 1.00 41.88 118 ALA A N 1
ATOM 976 C CA . ALA A 1 118 ? 7.473 -64.050 -1.659 1.00 41.88 118 ALA A CA 1
ATOM 977 C C . ALA A 1 118 ? 6.991 -64.587 -3.025 1.00 41.88 118 ALA A C 1
ATOM 979 O O . ALA A 1 118 ? 6.447 -63.851 -3.844 1.00 41.88 118 ALA A O 1
ATOM 980 N N . GLN A 1 119 ? 7.268 -65.865 -3.291 1.00 43.88 119 GLN A N 1
ATOM 981 C CA . GLN A 1 119 ? 6.703 -66.649 -4.395 1.00 43.88 119 GLN A CA 1
ATOM 982 C C . GLN A 1 119 ? 5.309 -67.189 -4.032 1.00 43.88 119 GLN A C 1
ATOM 984 O O . GLN A 1 119 ? 5.004 -67.351 -2.854 1.00 43.88 119 GLN A O 1
ATOM 989 N N . MET A 1 120 ? 4.593 -67.617 -5.086 1.00 34.72 120 MET A N 1
ATOM 990 C CA . MET A 1 120 ? 3.364 -68.439 -5.159 1.00 34.72 120 MET A CA 1
ATOM 991 C C . MET A 1 120 ? 2.063 -67.631 -5.308 1.00 34.72 120 MET A C 1
ATOM 993 O O . MET A 1 120 ? 1.827 -66.703 -4.556 1.00 34.72 120 MET A O 1
ATOM 997 N N . ASN A 1 121 ? 1.139 -67.923 -6.230 1.00 39.19 121 ASN A N 1
ATOM 998 C CA . ASN A 1 121 ? 0.939 -69.080 -7.109 1.00 39.19 121 ASN A CA 1
ATOM 999 C C . ASN A 1 121 ? -0.053 -68.664 -8.221 1.00 39.19 121 ASN A C 1
ATOM 1001 O O . ASN A 1 121 ? -1.059 -68.033 -7.903 1.00 39.19 121 ASN A O 1
ATOM 1005 N N . PHE A 1 122 ? 0.168 -69.041 -9.484 1.00 42.75 122 PHE A N 1
ATOM 1006 C CA . PHE A 1 122 ? -0.866 -68.955 -10.529 1.00 42.75 122 PHE A CA 1
ATOM 1007 C C . PHE A 1 122 ? -1.403 -70.367 -10.815 1.00 42.75 122 PHE A C 1
ATOM 1009 O O . PHE A 1 122 ? -0.595 -71.287 -10.975 1.00 42.75 122 PHE A O 1
ATOM 1016 N N . PRO A 1 123 ? -2.730 -70.585 -10.869 1.00 51.34 123 PRO A N 1
ATOM 1017 C CA . PRO A 1 123 ? -3.285 -71.904 -11.143 1.00 51.34 123 PRO A CA 1
ATOM 1018 C C . PRO A 1 123 ? -3.019 -72.332 -12.595 1.00 51.34 123 PRO A C 1
ATOM 1020 O O . PRO A 1 123 ? -3.164 -71.551 -13.534 1.00 51.34 123 PRO A O 1
ATOM 1023 N N . LYS A 1 124 ? -2.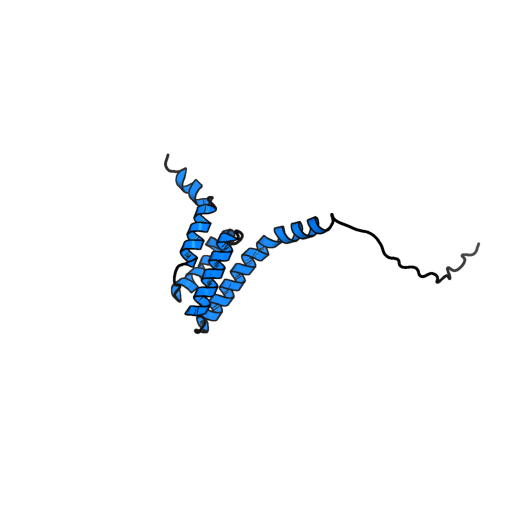623 -73.600 -12.755 1.00 53.03 124 LYS A N 1
ATOM 1024 C CA . LYS A 1 124 ? -2.380 -74.276 -14.037 1.00 53.03 124 LYS A CA 1
ATOM 1025 C C . LYS A 1 124 ? -3.675 -74.354 -14.851 1.00 53.03 124 LYS A C 1
ATOM 1027 O O . LYS A 1 124 ? -4.687 -74.827 -14.341 1.00 53.03 124 LYS A O 1
ATOM 1032 N N . ILE A 1 125 ? -3.615 -73.951 -16.118 1.00 48.88 125 ILE A N 1
ATOM 1033 C CA . ILE A 1 125 ? -4.682 -74.182 -17.096 1.00 48.88 125 ILE A CA 1
ATOM 1034 C C . ILE A 1 125 ? -4.429 -75.561 -17.720 1.00 48.88 125 ILE A C 1
ATOM 1036 O O . ILE A 1 125 ? -3.328 -75.818 -18.207 1.00 48.88 125 ILE A O 1
ATOM 1040 N N . LEU A 1 126 ? -5.423 -76.449 -17.627 1.00 43.00 126 LEU A N 1
ATOM 1041 C CA . LEU A 1 126 ? -5.445 -77.764 -18.272 1.00 43.00 126 LEU A CA 1
ATOM 1042 C C . LEU A 1 126 ? -5.399 -77.618 -19.801 1.00 43.00 126 LEU A C 1
ATOM 1044 O O . LEU A 1 126 ? -6.161 -76.828 -20.355 1.00 43.00 126 LEU A O 1
ATOM 1048 N N . ASN A 1 127 ? -4.586 -78.450 -20.447 1.00 41.09 127 ASN A N 1
ATOM 1049 C CA . ASN A 1 127 ? -4.899 -79.125 -21.709 1.00 41.09 127 ASN A CA 1
ATOM 1050 C C . ASN A 1 127 ? -4.202 -80.484 -21.702 1.00 41.09 127 ASN A C 1
ATOM 1052 O O . ASN A 1 127 ? -3.015 -80.516 -21.299 1.00 41.09 127 ASN A O 1
#

pLDDT: mean 71.32, std 20.84, range [32.94, 92.62]

Foldseek 3Di:
DPPPPVVVCVPDLVNLLVVLQVLLPDDDDPVNLVVCLVCCVVCLLSLLDPSSLVSQVSNLVNCCVVPVVDPVVVVSSVVSVVSSVCSNVVVCVVVVVVVVVVVPPDDDDDDDDDDDDDDDDDDDDDD

InterPro domains:
  IPR026971 Condensin subunit 1/Condensin-2 complex subunit D3 [PTHR14222] (11-117)

Radius of gyration: 27.35 Å; Cα contacts (8 Å, |Δi|>4): 64; chains: 1; bounding box: 37×95×50 Å